Protein AF-A0A6C0UNA3-F1 (afdb_monomer)

Mean predicted aligned error: 10.33 Å

Foldseek 3Di:
DDDDDDDDDPPDPPPVVVVLVVLLVLLLVLLVVLLVVVLVVVLVVVQVVVCVVHDDDPVNSVVSSVVSVVVSCVVSVVLNVCCVPDPPNNVSSVVSCVVSVDDD

Structure (mmCIF, N/CA/C/O backbone):
data_AF-A0A6C0UNA3-F1
#
_entry.id   AF-A0A6C0UNA3-F1
#
loop_
_atom_site.group_PDB
_atom_site.id
_atom_site.type_symbol
_atom_site.label_atom_id
_atom_site.label_alt_id
_atom_site.label_comp_id
_atom_site.label_asym_id
_atom_site.label_entity_id
_atom_site.label_seq_id
_atom_site.pdbx_PDB_ins_code
_atom_site.Cartn_x
_atom_site.Cartn_y
_atom_site.Cartn_z
_atom_site.occupancy
_atom_site.B_iso_or_equiv
_atom_site.auth_seq_id
_atom_site.auth_comp_id
_atom_site.auth_asym_id
_atom_site.auth_atom_id
_atom_site.pdbx_PDB_model_num
ATOM 1 N N . MET A 1 1 ? 30.179 12.894 -66.995 1.00 48.56 1 MET A N 1
ATOM 2 C CA . MET A 1 1 ? 29.884 13.374 -65.627 1.00 48.56 1 MET A CA 1
ATOM 3 C C . MET A 1 1 ? 28.456 12.954 -65.287 1.00 48.56 1 MET A C 1
ATOM 5 O O . MET A 1 1 ? 27.542 13.423 -65.948 1.00 48.56 1 MET A O 1
ATOM 9 N N . HIS A 1 2 ? 28.274 12.000 -64.368 1.00 40.69 2 HIS A N 1
ATOM 10 C CA . HIS A 1 2 ? 26.973 11.425 -63.980 1.00 40.69 2 HIS A CA 1
ATOM 11 C C . HIS A 1 2 ? 26.378 12.122 -62.736 1.00 40.69 2 HIS A C 1
ATOM 13 O O . HIS A 1 2 ? 27.119 12.505 -61.836 1.00 40.69 2 HIS A O 1
ATOM 19 N N . ARG A 1 3 ? 25.042 12.209 -62.662 1.00 46.25 3 ARG A N 1
ATOM 20 C CA . ARG A 1 3 ? 2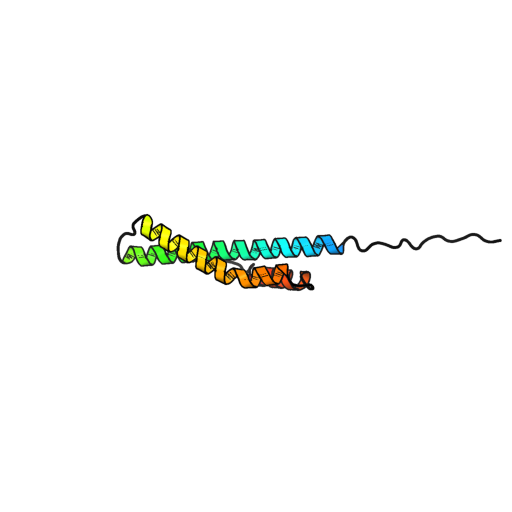4.202 12.278 -61.438 1.00 46.25 3 ARG A CA 1
ATOM 21 C C . ARG A 1 3 ? 23.069 11.238 -61.606 1.00 46.25 3 ARG A C 1
ATOM 23 O O . ARG A 1 3 ? 22.748 10.971 -62.765 1.00 46.25 3 ARG A O 1
ATOM 30 N N . PRO A 1 4 ? 22.310 10.842 -60.560 1.00 70.88 4 PRO A N 1
ATOM 31 C CA . PRO A 1 4 ? 22.637 10.394 -59.191 1.00 70.88 4 PRO A CA 1
ATOM 32 C C . PRO A 1 4 ? 21.981 8.997 -58.902 1.00 70.88 4 PRO A C 1
ATOM 34 O O . PRO A 1 4 ? 21.590 8.333 -59.862 1.00 70.88 4 PRO A O 1
ATOM 37 N N . PRO A 1 5 ? 21.917 8.491 -57.648 1.00 47.94 5 PRO A N 1
ATOM 38 C CA . PRO A 1 5 ? 20.733 8.722 -56.785 1.00 47.94 5 PRO A CA 1
ATOM 39 C C . PRO A 1 5 ? 21.138 9.058 -55.327 1.00 47.94 5 PRO A C 1
ATOM 41 O O . PRO A 1 5 ? 22.186 8.629 -54.858 1.00 47.94 5 PRO A O 1
ATOM 44 N N . THR A 1 6 ? 20.557 10.062 -54.665 1.00 59.53 6 THR A N 1
ATOM 45 C CA . THR A 1 6 ? 19.373 10.003 -5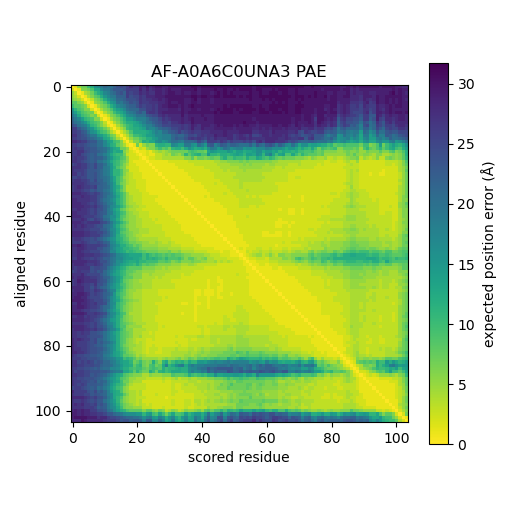3.775 1.00 59.53 6 THR A CA 1
ATOM 46 C C . THR A 1 6 ? 19.314 8.826 -52.794 1.00 59.53 6 THR A C 1
ATOM 48 O O . THR A 1 6 ? 19.362 7.671 -53.193 1.00 59.53 6 THR A O 1
ATOM 51 N N . GLU A 1 7 ? 19.104 9.203 -51.527 1.00 51.41 7 GLU A N 1
ATOM 52 C CA . GLU A 1 7 ? 18.558 8.412 -50.416 1.00 51.41 7 GLU A CA 1
ATOM 53 C C . GLU A 1 7 ? 19.500 7.439 -49.697 1.00 51.41 7 GLU A C 1
ATOM 55 O O . GLU A 1 7 ? 19.612 6.261 -50.019 1.00 51.41 7 GLU A O 1
ATOM 60 N N . ARG A 1 8 ? 20.037 7.912 -48.571 1.00 41.59 8 ARG A N 1
ATOM 61 C CA . ARG A 1 8 ? 19.678 7.297 -47.291 1.00 41.59 8 ARG A CA 1
ATOM 62 C C . ARG A 1 8 ? 19.310 8.410 -46.326 1.00 41.59 8 ARG A C 1
ATOM 64 O O . ARG A 1 8 ? 20.177 9.143 -45.863 1.00 41.59 8 ARG A O 1
ATOM 71 N N . SER A 1 9 ? 18.009 8.564 -46.104 1.00 48.22 9 SER A N 1
ATOM 72 C CA . SER A 1 9 ? 17.510 9.125 -44.858 1.00 48.22 9 SER A CA 1
ATOM 73 C C . SER A 1 9 ? 18.135 8.308 -43.734 1.00 48.22 9 SER A C 1
ATOM 75 O O . SER A 1 9 ? 17.887 7.105 -43.643 1.00 48.22 9 SER A O 1
ATOM 77 N N . ASP A 1 10 ? 18.984 8.943 -42.932 1.00 47.06 10 ASP A N 1
ATOM 78 C CA . ASP A 1 10 ? 19.238 8.485 -41.572 1.00 47.06 10 ASP A CA 1
ATOM 79 C C . ASP A 1 10 ? 17.915 8.658 -40.825 1.00 47.06 10 ASP A C 1
ATOM 81 O O . ASP A 1 10 ? 17.598 9.726 -40.300 1.00 47.06 10 ASP A O 1
ATOM 85 N N . ASP A 1 11 ? 17.086 7.622 -40.912 1.00 46.69 11 ASP A N 1
ATOM 86 C CA . ASP A 1 11 ? 15.873 7.475 -40.129 1.00 46.69 11 ASP A CA 1
ATOM 87 C C . ASP A 1 11 ? 16.298 7.394 -38.662 1.00 46.69 11 ASP A C 1
ATOM 89 O O . ASP A 1 11 ? 16.957 6.449 -38.217 1.00 46.69 11 ASP A O 1
ATOM 93 N N . ALA A 1 12 ? 16.027 8.473 -37.937 1.00 53.56 12 ALA A N 1
ATOM 94 C CA . ALA A 1 12 ? 16.297 8.572 -36.520 1.00 53.56 12 ALA A CA 1
ATOM 95 C C . ALA A 1 12 ? 15.410 7.564 -35.769 1.00 53.56 12 ALA A C 1
ATOM 97 O O . ALA A 1 12 ? 14.210 7.500 -36.036 1.00 53.56 12 ALA A O 1
ATOM 98 N N . PRO A 1 13 ? 15.925 6.820 -34.775 1.00 47.47 13 PRO A N 1
ATOM 99 C CA . PRO A 1 13 ? 15.077 6.009 -33.917 1.00 47.47 13 PRO A CA 1
ATOM 100 C C . PRO A 1 13 ? 14.419 6.933 -32.882 1.00 47.47 13 PRO A C 1
ATOM 102 O O . PRO A 1 13 ? 14.819 6.968 -31.722 1.00 47.47 13 PRO A O 1
ATOM 105 N N . THR A 1 14 ? 13.443 7.743 -33.294 1.00 50.62 14 THR A N 1
ATOM 106 C CA . THR A 1 14 ? 12.699 8.633 -32.382 1.00 50.62 14 THR A CA 1
ATOM 107 C C . THR A 1 14 ? 11.518 7.946 -31.696 1.00 50.62 14 THR A C 1
ATOM 109 O O . THR A 1 14 ? 10.972 8.503 -30.751 1.00 50.62 14 THR A O 1
ATOM 112 N N . ASP A 1 15 ? 11.151 6.728 -32.105 1.00 49.44 15 ASP A N 1
ATOM 113 C CA . ASP A 1 15 ? 9.931 6.060 -31.622 1.00 49.44 15 ASP A CA 1
ATOM 114 C C . ASP A 1 15 ? 10.136 5.218 -30.342 1.00 49.44 15 ASP A C 1
ATOM 116 O O . ASP A 1 15 ? 9.188 4.886 -29.636 1.00 49.44 15 ASP A O 1
ATOM 120 N N . SER A 1 16 ? 11.382 4.883 -29.980 1.00 51.16 16 SER A N 1
ATOM 121 C CA . SER A 1 16 ? 11.657 3.998 -28.829 1.00 51.16 16 SER A CA 1
ATOM 122 C C . SER A 1 16 ? 11.721 4.703 -27.470 1.00 51.16 16 SER A C 1
ATOM 124 O O . SER A 1 16 ? 11.526 4.045 -26.446 1.00 51.16 16 SER A O 1
ATOM 126 N N . ILE A 1 17 ? 11.973 6.017 -27.436 1.00 54.81 17 ILE A N 1
ATOM 127 C CA . ILE A 1 17 ? 12.023 6.769 -26.169 1.00 54.81 17 ILE A CA 1
ATOM 128 C C . ILE A 1 17 ? 10.604 6.949 -25.605 1.00 54.81 17 ILE A C 1
ATOM 130 O O . ILE A 1 17 ? 10.396 6.747 -24.415 1.00 54.81 17 ILE A O 1
ATOM 134 N N . SER A 1 18 ? 9.611 7.196 -26.468 1.00 61.62 18 SER A N 1
ATOM 135 C CA . SER A 1 18 ? 8.230 7.450 -26.035 1.00 61.62 18 SER A CA 1
ATOM 136 C C . SER A 1 18 ? 7.510 6.213 -25.487 1.00 61.62 18 SER A C 1
ATOM 138 O O . SER A 1 18 ? 6.719 6.352 -24.564 1.00 61.62 18 SER A O 1
ATOM 140 N N . GLY A 1 19 ? 7.746 5.014 -26.030 1.00 66.25 19 GLY A N 1
ATOM 141 C CA . GLY A 1 19 ? 7.056 3.800 -25.564 1.00 66.25 19 GLY A CA 1
ATOM 142 C C . GLY A 1 19 ? 7.554 3.300 -24.205 1.00 66.25 19 GLY A C 1
ATOM 143 O O . GLY A 1 19 ? 6.759 2.923 -23.351 1.00 66.25 19 GLY A O 1
ATOM 144 N N . THR A 1 20 ? 8.869 3.356 -23.979 1.00 71.94 20 THR A N 1
ATOM 145 C CA . THR A 1 20 ? 9.482 2.861 -22.735 1.00 71.94 20 THR A CA 1
ATOM 146 C C . THR A 1 20 ? 9.133 3.749 -21.539 1.00 71.94 20 THR A C 1
ATOM 148 O O . THR A 1 20 ? 8.873 3.246 -20.452 1.00 71.94 20 THR A O 1
ATOM 151 N N . GLU A 1 21 ? 9.118 5.069 -21.731 1.00 74.56 21 GLU A N 1
ATOM 152 C CA . GLU A 1 21 ? 8.784 6.031 -20.676 1.00 74.56 21 GLU A CA 1
ATOM 153 C C . GLU A 1 21 ? 7.319 5.898 -20.227 1.00 74.56 21 GLU A C 1
ATOM 155 O O . GLU A 1 21 ? 7.048 5.849 -19.028 1.00 74.56 21 GLU A O 1
ATOM 160 N N . LEU A 1 22 ? 6.393 5.708 -21.178 1.00 77.25 22 LEU A N 1
ATOM 161 C CA . LEU A 1 22 ? 4.979 5.437 -20.891 1.00 77.25 22 LEU A CA 1
ATOM 162 C C . LEU A 1 22 ? 4.771 4.108 -20.147 1.00 77.25 22 LEU A C 1
ATOM 164 O O . LEU A 1 22 ? 3.935 4.028 -19.245 1.00 77.25 22 LEU A O 1
ATOM 168 N N . ASP A 1 23 ? 5.539 3.069 -20.485 1.00 84.31 23 ASP A N 1
ATOM 169 C CA . ASP A 1 23 ? 5.473 1.778 -19.792 1.00 84.31 23 ASP A CA 1
ATOM 170 C C . ASP A 1 23 ? 5.961 1.897 -18.333 1.00 84.31 23 ASP A C 1
ATOM 172 O O . ASP A 1 23 ? 5.370 1.287 -17.438 1.00 84.31 23 ASP A O 1
ATOM 176 N N . ILE A 1 24 ? 6.996 2.705 -18.063 1.00 87.44 24 ILE A N 1
ATOM 177 C CA . ILE A 1 24 ? 7.488 2.966 -16.696 1.00 87.44 24 ILE A CA 1
ATOM 178 C C . ILE A 1 24 ? 6.442 3.721 -15.878 1.00 87.44 24 ILE A C 1
ATOM 180 O O . ILE A 1 24 ? 6.150 3.306 -14.756 1.00 87.44 24 ILE A O 1
ATOM 184 N N . GLU A 1 25 ? 5.867 4.794 -16.425 1.00 88.50 25 GLU A N 1
ATOM 185 C CA . GLU A 1 25 ? 4.809 5.558 -15.753 1.00 88.50 25 GLU A CA 1
ATOM 186 C C . GLU A 1 25 ? 3.623 4.643 -15.424 1.00 88.50 25 GLU A C 1
ATOM 188 O O . GLU A 1 25 ? 3.197 4.547 -14.272 1.00 88.50 25 GLU A O 1
ATOM 193 N N . THR A 1 26 ? 3.178 3.849 -16.401 1.00 90.88 26 THR A N 1
ATOM 194 C CA . THR A 1 26 ? 2.107 2.861 -16.211 1.00 90.88 26 THR A CA 1
ATOM 195 C C . THR A 1 26 ? 2.459 1.846 -15.117 1.00 90.88 26 THR A C 1
ATOM 197 O O . THR A 1 26 ? 1.616 1.494 -14.287 1.00 90.88 26 THR A O 1
ATOM 200 N N . ALA A 1 27 ? 3.705 1.369 -15.069 1.00 90.94 27 ALA A N 1
ATOM 201 C CA . ALA A 1 27 ? 4.169 0.441 -14.041 1.00 90.94 27 ALA A CA 1
ATOM 202 C C . ALA A 1 27 ? 4.179 1.080 -12.640 1.00 90.94 27 ALA A C 1
ATOM 204 O O . ALA A 1 27 ? 3.733 0.447 -11.678 1.00 90.94 27 ALA A O 1
ATOM 205 N N . GLN A 1 28 ? 4.626 2.332 -12.519 1.00 90.81 28 GLN A N 1
ATOM 206 C CA . GLN A 1 28 ? 4.597 3.092 -11.266 1.00 90.81 28 GLN A CA 1
ATOM 207 C C . GLN A 1 28 ? 3.161 3.310 -10.777 1.00 90.81 28 GLN A C 1
ATOM 209 O O . GLN A 1 28 ? 2.861 3.096 -9.597 1.00 90.81 28 GLN A O 1
ATOM 214 N N . GLU A 1 29 ? 2.252 3.681 -11.679 1.00 91.88 29 GLU A N 1
ATOM 215 C CA . GLU A 1 29 ? 0.836 3.836 -11.357 1.00 91.88 29 GLU A CA 1
ATOM 216 C C . GLU A 1 29 ? 0.199 2.517 -10.927 1.00 91.88 29 GLU A C 1
ATOM 218 O O . GLU A 1 29 ? -0.536 2.495 -9.939 1.00 91.88 29 GLU A O 1
ATOM 223 N N . THR A 1 30 ? 0.534 1.418 -11.606 1.00 93.00 30 THR A N 1
ATOM 224 C CA . THR A 1 30 ? 0.043 0.075 -11.269 1.00 93.00 30 THR A CA 1
ATOM 225 C C . THR A 1 30 ? 0.493 -0.338 -9.866 1.00 93.00 30 THR A C 1
ATOM 227 O O . THR A 1 30 ? -0.328 -0.796 -9.070 1.00 93.00 30 THR A O 1
ATOM 230 N N . ILE A 1 31 ? 1.769 -0.118 -9.518 1.00 92.50 31 ILE A N 1
ATOM 231 C CA . ILE A 1 31 ? 2.290 -0.374 -8.166 1.00 92.50 31 ILE A CA 1
ATOM 232 C C . ILE A 1 31 ? 1.500 0.425 -7.124 1.00 92.50 31 ILE A C 1
ATOM 234 O O . ILE A 1 31 ? 1.008 -0.145 -6.148 1.00 92.50 31 ILE A O 1
ATOM 238 N N . ARG A 1 32 ? 1.351 1.738 -7.336 1.00 91.69 32 ARG A N 1
ATOM 239 C CA . ARG A 1 32 ? 0.652 2.625 -6.398 1.00 91.69 32 ARG A CA 1
ATOM 240 C C . ARG A 1 32 ? -0.813 2.224 -6.233 1.00 91.69 32 ARG A C 1
ATOM 242 O O . ARG A 1 32 ? -1.299 2.137 -5.109 1.00 91.69 32 ARG A O 1
ATOM 249 N N . ALA A 1 33 ? -1.507 1.952 -7.336 1.00 92.81 33 ALA A N 1
ATOM 250 C CA . ALA A 1 33 ? -2.904 1.534 -7.318 1.00 92.81 33 ALA A CA 1
ATOM 251 C C . ALA A 1 33 ? -3.085 0.207 -6.570 1.00 92.81 33 ALA A C 1
ATOM 253 O O . ALA A 1 33 ? -3.974 0.100 -5.723 1.00 92.81 33 ALA A O 1
ATOM 254 N N . SER A 1 34 ? -2.212 -0.774 -6.817 1.00 91.69 34 SER A N 1
ATOM 255 C CA . SER A 1 34 ? -2.215 -2.046 -6.091 1.00 91.69 34 SER A CA 1
ATOM 256 C C . SER A 1 34 ? -1.977 -1.839 -4.592 1.00 91.69 34 SER A C 1
ATOM 258 O O . SER A 1 34 ? -2.702 -2.412 -3.778 1.00 91.69 34 SER A O 1
ATOM 260 N N . GLY A 1 35 ? -1.003 -1.003 -4.219 1.00 93.12 35 GLY A N 1
ATOM 261 C CA . GLY A 1 35 ? -0.711 -0.651 -2.828 1.00 93.12 35 GLY A CA 1
ATOM 262 C C . GLY A 1 35 ? -1.904 -0.051 -2.100 1.00 93.12 35 GLY A C 1
ATOM 263 O O . GLY A 1 35 ? -2.311 -0.549 -1.054 1.00 93.12 35 GLY A O 1
ATOM 264 N N . GLU A 1 36 ? -2.513 0.980 -2.685 1.00 94.19 36 GLU A N 1
ATOM 265 C CA . GLU A 1 36 ? -3.699 1.641 -2.132 1.00 94.19 36 GLU A CA 1
ATOM 266 C C . GLU A 1 36 ? -4.897 0.699 -2.021 1.00 94.19 36 GLU A C 1
ATOM 268 O O . GLU A 1 36 ? -5.698 0.782 -1.087 1.00 94.19 36 GLU A O 1
ATOM 273 N N . SER A 1 37 ? -5.031 -0.220 -2.973 1.00 93.44 37 SER A N 1
ATOM 274 C CA . SER A 1 37 ? -6.077 -1.227 -2.937 1.00 93.44 37 SER A CA 1
ATOM 275 C C . SER A 1 37 ? -5.889 -2.188 -1.762 1.00 93.44 37 SER A C 1
ATOM 277 O O . SER A 1 37 ? -6.828 -2.400 -0.995 1.00 93.44 37 SER A O 1
ATOM 279 N N . ILE A 1 38 ? -4.682 -2.731 -1.582 1.00 92.50 38 ILE A N 1
ATOM 280 C CA . ILE A 1 38 ? -4.350 -3.619 -0.457 1.00 92.50 38 ILE A CA 1
ATOM 281 C C . ILE A 1 38 ? -4.504 -2.875 0.872 1.00 92.50 38 ILE A C 1
ATOM 283 O O . ILE A 1 38 ? -5.145 -3.389 1.783 1.00 92.50 38 ILE A O 1
ATOM 287 N N . LYS A 1 39 ? -3.995 -1.640 0.965 1.00 95.00 39 LYS A N 1
ATOM 288 C CA . LYS A 1 39 ? -4.100 -0.800 2.166 1.00 95.00 39 LYS A CA 1
ATOM 289 C C . LYS A 1 39 ? -5.546 -0.657 2.633 1.00 95.00 39 LYS A C 1
ATOM 291 O O . LYS A 1 39 ? -5.819 -0.818 3.817 1.00 95.00 39 LYS A O 1
ATOM 296 N N . ARG A 1 40 ? -6.470 -0.360 1.712 1.00 96.38 40 ARG A N 1
ATOM 297 C CA . ARG A 1 40 ? -7.898 -0.210 2.032 1.00 96.38 40 ARG A CA 1
ATOM 298 C C . ARG A 1 40 ? -8.504 -1.501 2.572 1.00 96.38 40 ARG A C 1
ATOM 300 O O . ARG A 1 40 ? -9.150 -1.455 3.613 1.00 96.38 40 ARG A O 1
ATOM 307 N N . ASP A 1 41 ? -8.269 -2.626 1.903 1.00 94.50 41 ASP A N 1
ATOM 308 C CA . ASP A 1 41 ? -8.819 -3.920 2.322 1.00 94.50 41 ASP A CA 1
ATOM 309 C C . ASP A 1 41 ? -8.273 -4.355 3.689 1.00 94.50 41 ASP A C 1
ATOM 311 O O . ASP A 1 41 ? -9.020 -4.845 4.535 1.00 94.50 41 ASP A O 1
ATOM 315 N N . GLU A 1 42 ? -6.973 -4.170 3.929 1.00 95.69 42 GLU A N 1
ATOM 316 C CA . GLU A 1 42 ? -6.367 -4.529 5.212 1.00 95.69 42 GLU A CA 1
ATOM 317 C C . GLU A 1 42 ? -6.791 -3.572 6.332 1.00 95.69 42 GLU A C 1
ATOM 319 O O . GLU A 1 42 ? -7.013 -4.023 7.453 1.00 95.69 42 GLU A O 1
ATOM 324 N N . LEU A 1 43 ? -6.988 -2.278 6.048 1.00 97.44 43 LEU A N 1
ATOM 325 C CA . LEU A 1 43 ? -7.556 -1.338 7.019 1.00 97.44 43 LEU A CA 1
ATOM 326 C C . LEU A 1 43 ? -8.993 -1.701 7.397 1.00 97.44 43 LEU A C 1
ATOM 328 O O . LEU A 1 43 ? -9.329 -1.680 8.578 1.00 97.44 43 LEU A O 1
ATOM 332 N N . GLU A 1 44 ? -9.827 -2.076 6.425 1.00 97.06 44 GLU A N 1
ATOM 333 C CA . GLU A 1 44 ? -11.195 -2.534 6.687 1.00 97.06 44 GLU A CA 1
ATOM 334 C C . GLU A 1 44 ? -11.200 -3.758 7.615 1.00 97.06 44 GLU A C 1
ATOM 336 O O . GLU A 1 44 ? -11.905 -3.776 8.627 1.00 97.06 44 GLU A O 1
ATOM 341 N N . ARG A 1 45 ? -10.351 -4.755 7.332 1.00 96.19 45 ARG A N 1
ATOM 342 C CA . ARG A 1 45 ? -10.204 -5.949 8.182 1.00 96.19 45 ARG A CA 1
ATOM 343 C C . ARG A 1 45 ? -9.646 -5.620 9.564 1.00 96.19 45 ARG A C 1
ATOM 345 O O . ARG A 1 45 ? -10.120 -6.174 10.559 1.00 96.19 45 ARG A O 1
ATOM 352 N N . ALA A 1 46 ? -8.650 -4.740 9.638 1.00 96.38 46 ALA A N 1
ATOM 353 C CA . ALA A 1 46 ? -8.040 -4.327 10.895 1.00 96.38 46 ALA A CA 1
ATOM 354 C C . ALA A 1 46 ? -9.060 -3.613 11.785 1.00 96.38 46 ALA A C 1
ATOM 356 O O . ALA A 1 46 ? -9.185 -3.958 12.958 1.00 96.38 46 ALA A O 1
ATOM 357 N N . PHE A 1 47 ? -9.839 -2.682 11.232 1.00 97.69 47 PHE A N 1
ATOM 358 C CA . PHE A 1 47 ? -10.894 -2.006 11.980 1.00 97.69 47 PHE A CA 1
ATOM 359 C C . PHE A 1 47 ? -12.000 -2.959 12.407 1.00 97.69 47 PHE A C 1
ATOM 361 O O . PHE A 1 47 ? -12.348 -2.949 13.582 1.00 97.69 47 PHE A O 1
ATOM 368 N N . ALA A 1 48 ? -12.474 -3.846 11.529 1.00 96.06 48 ALA A N 1
ATOM 369 C CA . ALA A 1 48 ? -13.466 -4.852 11.908 1.00 96.06 48 ALA A CA 1
ATOM 370 C C . ALA A 1 48 ? -12.978 -5.748 13.063 1.00 96.06 48 ALA A C 1
ATOM 372 O O . ALA A 1 48 ? -13.743 -6.077 13.969 1.00 96.06 48 ALA A O 1
ATOM 373 N N . THR A 1 49 ? -11.693 -6.115 13.054 1.00 96.19 49 THR A N 1
ATOM 374 C CA . THR A 1 49 ? -11.082 -6.931 14.112 1.00 96.19 49 THR A CA 1
ATOM 375 C C . THR A 1 49 ? -10.969 -6.150 15.419 1.00 96.19 49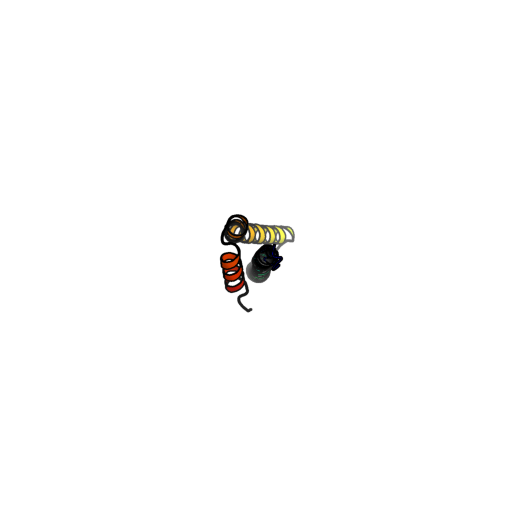 THR A C 1
ATOM 377 O O . THR A 1 49 ? -11.434 -6.616 16.454 1.00 96.19 49 THR A O 1
ATOM 380 N N . LEU A 1 50 ? -10.395 -4.949 15.383 1.00 95.38 50 LEU A N 1
ATOM 381 C CA . LEU A 1 50 ? -10.173 -4.131 16.575 1.00 95.38 50 LEU A CA 1
ATOM 382 C C . LEU A 1 50 ? -11.487 -3.659 17.209 1.00 95.38 50 LEU A C 1
ATOM 384 O O . LEU A 1 50 ? -11.619 -3.668 18.428 1.00 95.38 50 LEU A O 1
ATOM 388 N N . GLU A 1 51 ? -12.482 -3.305 16.394 1.00 94.69 51 GLU A N 1
ATOM 389 C CA . GLU A 1 51 ? -13.801 -2.889 16.879 1.00 94.69 51 GLU A CA 1
ATOM 390 C C . GLU A 1 51 ? -14.583 -4.039 17.526 1.00 94.69 51 GLU A C 1
ATOM 392 O O . GLU A 1 51 ? -15.447 -3.795 18.368 1.00 94.69 51 GLU A O 1
ATOM 397 N N . SER A 1 52 ? -14.243 -5.296 17.210 1.00 94.75 52 SER A N 1
ATOM 398 C CA . SER A 1 52 ? -14.797 -6.461 17.911 1.00 94.75 52 SER A CA 1
ATOM 399 C C . SER A 1 52 ? -14.311 -6.580 19.363 1.00 94.75 52 SER A C 1
ATOM 401 O O . SER A 1 52 ? -14.992 -7.191 20.188 1.00 94.75 52 SER A O 1
ATOM 403 N N . GLU A 1 53 ? -13.173 -5.961 19.695 1.00 93.12 53 GLU A N 1
ATOM 404 C CA . GLU A 1 53 ? -12.608 -5.915 21.049 1.00 93.12 53 GLU A CA 1
ATOM 405 C C . GLU A 1 53 ? -13.044 -4.659 21.831 1.00 93.12 53 GLU A C 1
ATOM 407 O O . GLU A 1 53 ? -12.895 -4.600 23.054 1.00 93.12 53 GLU A O 1
ATOM 412 N N . GLY A 1 54 ? -13.619 -3.667 21.144 1.00 92.31 54 GLY A N 1
ATOM 413 C CA . GLY A 1 54 ? -14.126 -2.422 21.719 1.00 92.31 54 GLY A CA 1
ATOM 414 C C . GLY A 1 54 ? -14.068 -1.255 20.734 1.00 92.31 54 GLY A C 1
ATOM 415 O O . GLY A 1 54 ? -13.337 -1.286 19.750 1.00 92.31 54 GLY A O 1
ATOM 416 N N . GLU A 1 55 ? -14.832 -0.193 20.990 1.00 93.12 55 GLU A N 1
ATOM 417 C CA . GLU A 1 55 ? -14.868 0.964 20.088 1.00 93.12 55 GLU A CA 1
ATOM 418 C C . GLU A 1 55 ? -13.498 1.647 19.961 1.00 93.12 55 GLU A C 1
ATOM 420 O O . GLU A 1 55 ? -12.853 1.998 20.953 1.00 93.12 55 GLU A O 1
ATOM 425 N N . LEU A 1 56 ? -13.087 1.911 18.719 1.00 95.00 56 LEU A N 1
ATOM 426 C CA . LEU A 1 56 ? -11.898 2.703 18.439 1.00 95.00 56 LEU A CA 1
ATOM 427 C C . LEU A 1 56 ? -12.200 4.199 18.498 1.00 95.00 56 LEU A C 1
ATOM 429 O O . LEU A 1 56 ? -13.102 4.717 17.831 1.00 95.00 56 LEU A O 1
ATOM 433 N N . THR A 1 57 ? -11.362 4.926 19.229 1.00 96.69 57 THR A N 1
ATOM 434 C CA . THR A 1 57 ? -11.339 6.389 19.169 1.00 96.69 57 THR A CA 1
ATOM 435 C C . THR A 1 57 ? -10.828 6.873 17.811 1.00 96.69 57 THR A C 1
ATOM 437 O O . THR A 1 57 ? -10.087 6.181 17.110 1.00 96.69 57 THR A O 1
ATOM 440 N N . THR A 1 58 ? -11.164 8.113 17.451 1.00 96.44 58 THR A N 1
ATOM 441 C CA . THR A 1 58 ? -10.650 8.763 16.234 1.00 96.44 58 THR A CA 1
ATOM 442 C C . THR A 1 58 ? -9.121 8.775 16.178 1.00 96.44 58 THR A C 1
ATOM 444 O O . THR A 1 58 ? -8.548 8.597 15.108 1.00 96.44 58 THR A O 1
ATOM 447 N N . GLU A 1 59 ? -8.452 8.959 17.319 1.00 97.50 59 GLU A N 1
ATOM 448 C CA . GLU A 1 59 ? -6.988 8.992 17.367 1.00 97.50 59 GLU A CA 1
ATOM 449 C C . GLU A 1 59 ? -6.376 7.608 17.128 1.00 97.50 59 GLU A C 1
ATOM 451 O O . GLU A 1 59 ? -5.431 7.474 16.356 1.00 97.50 59 GLU A O 1
ATOM 456 N N . GLN A 1 60 ? -6.960 6.554 17.705 1.00 96.75 60 GLN A N 1
ATOM 457 C CA . GLN A 1 60 ? -6.522 5.182 17.437 1.00 96.75 60 GLN A CA 1
ATOM 458 C C . GLN A 1 60 ? -6.711 4.807 15.965 1.00 96.75 60 GLN A C 1
ATOM 460 O O . GLN A 1 60 ? -5.801 4.228 15.376 1.00 96.75 60 GLN A O 1
ATOM 465 N N . ARG A 1 61 ? -7.837 5.194 15.343 1.00 97.00 61 ARG A N 1
ATOM 466 C CA . ARG A 1 61 ? -8.052 4.963 13.904 1.00 97.00 61 ARG A CA 1
ATOM 467 C C . ARG A 1 61 ? -6.964 5.619 13.050 1.00 97.00 61 ARG A C 1
ATOM 469 O O . ARG A 1 61 ? -6.372 4.953 12.207 1.00 97.00 61 ARG A O 1
ATOM 476 N N . ARG A 1 62 ? -6.615 6.878 13.342 1.00 97.50 62 ARG A N 1
ATOM 477 C CA . ARG A 1 62 ? -5.526 7.596 12.651 1.00 97.50 62 ARG A CA 1
ATOM 478 C C . ARG A 1 62 ? -4.166 6.927 12.818 1.00 97.50 62 ARG A C 1
ATOM 480 O O . ARG A 1 62 ? -3.371 6.913 11.883 1.00 97.50 62 ARG A O 1
ATOM 487 N N . ILE A 1 63 ? -3.875 6.387 14.002 1.00 97.44 63 ILE A N 1
ATOM 488 C CA . ILE A 1 63 ? -2.623 5.658 14.238 1.00 97.44 63 ILE A CA 1
ATOM 489 C C . ILE A 1 63 ? -2.560 4.419 13.341 1.00 97.44 63 ILE A C 1
ATOM 491 O O . ILE A 1 63 ? -1.541 4.209 12.689 1.00 97.44 63 ILE A O 1
ATOM 495 N N . VAL A 1 64 ? -3.644 3.645 13.261 1.00 96.62 64 VAL A N 1
ATOM 496 C CA . VAL A 1 64 ? -3.713 2.444 12.414 1.00 96.62 64 VAL A CA 1
ATOM 497 C C . VAL A 1 64 ? -3.587 2.800 10.927 1.00 96.62 64 VAL A C 1
ATOM 499 O O . VAL A 1 64 ? -2.818 2.161 10.215 1.00 96.62 64 VAL A O 1
ATOM 502 N N . GLU A 1 65 ? -4.254 3.860 10.462 1.00 97.62 65 GLU A N 1
ATOM 503 C CA . GLU A 1 65 ? -4.113 4.375 9.087 1.00 97.62 65 GLU A CA 1
ATOM 504 C C . GLU A 1 65 ? -2.673 4.772 8.752 1.00 97.62 65 GLU A C 1
ATOM 506 O O . GLU A 1 65 ? -2.158 4.440 7.679 1.00 97.62 65 GLU A O 1
ATOM 511 N N . ARG A 1 66 ? -2.002 5.461 9.681 1.00 97.75 66 ARG A N 1
ATOM 512 C CA . ARG A 1 66 ? -0.600 5.849 9.520 1.00 97.75 66 ARG A CA 1
ATOM 513 C C . ARG A 1 66 ? 0.312 4.630 9.460 1.00 97.75 66 ARG A C 1
ATOM 515 O O . ARG A 1 66 ? 1.145 4.562 8.567 1.00 97.75 66 ARG A O 1
ATOM 522 N N . MET A 1 67 ? 0.114 3.656 10.347 1.00 97.12 67 MET A N 1
ATOM 523 C CA . MET A 1 67 ? 0.873 2.403 10.322 1.00 97.12 67 MET A CA 1
ATOM 524 C C . MET A 1 67 ? 0.688 1.664 8.995 1.00 97.12 67 MET A C 1
ATOM 526 O O . MET A 1 67 ? 1.665 1.228 8.398 1.00 97.12 67 MET A O 1
ATOM 530 N N . ALA A 1 68 ? -0.549 1.552 8.504 1.00 96.56 68 ALA A N 1
ATOM 531 C CA . ALA A 1 68 ? -0.820 0.907 7.223 1.00 96.56 68 ALA A CA 1
ATOM 532 C C . ALA A 1 68 ? -0.147 1.643 6.053 1.00 96.56 68 ALA A C 1
ATOM 534 O O . ALA A 1 68 ? 0.371 1.000 5.146 1.00 96.56 68 ALA A O 1
ATOM 535 N N . THR A 1 69 ? -0.121 2.978 6.092 1.00 95.62 69 THR A N 1
ATOM 536 C CA . THR A 1 69 ? 0.576 3.796 5.089 1.00 95.62 69 THR A CA 1
ATOM 537 C C . THR A 1 69 ? 2.084 3.550 5.129 1.00 95.62 69 THR A C 1
ATOM 539 O O . THR A 1 69 ? 2.652 3.189 4.107 1.00 95.62 69 THR A O 1
ATOM 542 N N . GLU A 1 70 ? 2.710 3.630 6.307 1.00 96.81 70 GLU A N 1
ATOM 543 C CA . GLU A 1 70 ? 4.152 3.387 6.478 1.00 96.81 70 GLU A CA 1
ATOM 544 C C . GLU A 1 70 ? 4.560 1.979 6.010 1.00 96.81 70 GLU A C 1
ATOM 546 O O . GLU A 1 70 ? 5.578 1.816 5.343 1.00 96.81 70 GLU A O 1
ATOM 551 N N . ILE A 1 71 ? 3.747 0.960 6.308 1.00 95.25 71 ILE A N 1
ATOM 552 C CA . ILE A 1 71 ? 4.004 -0.420 5.872 1.00 95.25 71 ILE A CA 1
ATOM 553 C C . ILE A 1 71 ? 3.935 -0.542 4.347 1.00 95.25 71 ILE A C 1
ATOM 555 O O . ILE A 1 71 ? 4.802 -1.172 3.741 1.00 95.25 71 ILE A O 1
ATOM 559 N N . VAL A 1 72 ? 2.899 0.022 3.723 1.00 94.12 72 VAL A N 1
ATOM 560 C CA . VAL A 1 72 ? 2.724 -0.061 2.268 1.00 94.12 72 VAL A CA 1
ATOM 561 C C . VAL A 1 72 ? 3.835 0.699 1.554 1.00 94.12 72 VAL A C 1
ATOM 563 O O . VAL A 1 72 ? 4.423 0.154 0.623 1.00 94.12 72 VAL A O 1
ATOM 566 N N . ASP A 1 73 ? 4.175 1.898 2.020 1.00 92.94 73 ASP A N 1
ATOM 567 C CA . ASP A 1 73 ? 5.251 2.704 1.445 1.00 92.94 73 ASP A CA 1
ATOM 568 C C . ASP A 1 73 ? 6.597 1.965 1.513 1.00 92.94 73 ASP A C 1
ATOM 570 O O . ASP A 1 73 ? 7.295 1.865 0.504 1.00 92.94 73 ASP A O 1
ATOM 574 N N . GLU A 1 74 ? 6.932 1.362 2.659 1.00 95.56 74 GLU A N 1
ATOM 575 C CA . GLU A 1 74 ? 8.178 0.600 2.829 1.00 95.56 74 GLU A CA 1
ATOM 576 C C . GLU A 1 74 ? 8.239 -0.626 1.902 1.00 95.56 74 GLU A C 1
ATOM 578 O O . GLU A 1 74 ? 9.265 -0.898 1.276 1.00 95.56 74 GLU A O 1
ATOM 583 N N . ILE A 1 75 ? 7.132 -1.362 1.761 1.00 92.19 75 ILE A N 1
ATOM 584 C CA . ILE A 1 75 ? 7.067 -2.534 0.874 1.00 92.19 75 ILE A CA 1
ATOM 585 C C . ILE A 1 75 ? 7.225 -2.122 -0.597 1.00 92.19 75 ILE A C 1
ATOM 587 O O . ILE A 1 75 ? 7.863 -2.836 -1.377 1.00 92.19 75 ILE A O 1
ATOM 591 N N . LEU A 1 76 ? 6.644 -0.986 -0.993 1.00 91.25 76 LEU A N 1
ATOM 592 C CA . LEU A 1 76 ? 6.648 -0.524 -2.381 1.00 91.25 76 LEU A CA 1
ATOM 593 C C . LEU A 1 76 ? 7.905 0.255 -2.778 1.00 91.25 76 LEU A C 1
ATOM 595 O O . LEU A 1 76 ? 8.189 0.357 -3.974 1.00 91.25 76 LEU A O 1
ATOM 599 N N . ALA A 1 77 ? 8.698 0.728 -1.817 1.00 92.25 77 ALA A N 1
ATOM 600 C CA . ALA A 1 77 ? 9.928 1.468 -2.085 1.00 92.25 77 ALA A CA 1
ATOM 601 C C . ALA A 1 77 ? 10.912 0.684 -2.974 1.00 92.25 77 ALA A C 1
ATOM 603 O O . ALA A 1 77 ? 11.492 1.229 -3.916 1.00 92.25 77 ALA A O 1
ATOM 604 N N . ALA A 1 78 ? 11.077 -0.619 -2.723 1.00 90.25 78 ALA A N 1
ATOM 605 C CA . ALA A 1 78 ? 11.987 -1.466 -3.493 1.00 90.25 78 ALA A CA 1
ATOM 606 C C . ALA A 1 78 ? 11.586 -1.608 -4.980 1.00 90.25 78 ALA A C 1
ATOM 608 O O . ALA A 1 78 ? 12.415 -1.300 -5.841 1.00 90.25 78 ALA A O 1
ATOM 609 N N . PRO A 1 79 ? 10.357 -2.041 -5.336 1.00 87.38 79 PRO A N 1
ATOM 610 C CA . PRO A 1 79 ? 9.959 -2.132 -6.740 1.00 87.38 79 PRO A CA 1
ATOM 611 C C . PRO A 1 79 ? 9.917 -0.768 -7.447 1.00 87.38 79 PRO A C 1
ATOM 613 O O . PRO A 1 79 ? 10.245 -0.707 -8.631 1.00 87.38 79 PRO A O 1
ATOM 616 N N . GLN A 1 80 ? 9.593 0.325 -6.745 1.00 89.25 80 GLN A N 1
ATOM 617 C CA . GLN A 1 80 ? 9.671 1.684 -7.302 1.00 89.25 80 GLN A CA 1
ATOM 618 C C . GLN A 1 80 ? 11.114 2.074 -7.657 1.00 89.25 80 GLN A C 1
ATOM 620 O O . GLN A 1 80 ? 11.378 2.495 -8.781 1.00 89.25 80 GLN A O 1
ATOM 625 N N . SER A 1 81 ? 12.067 1.847 -6.749 1.00 88.94 81 SER A N 1
ATOM 626 C CA . SER A 1 81 ? 13.482 2.169 -6.978 1.00 88.94 81 SER A CA 1
ATOM 627 C C . SER A 1 81 ? 14.089 1.393 -8.156 1.00 88.94 81 SER A C 1
ATOM 629 O O . SER A 1 81 ? 14.910 1.922 -8.913 1.00 88.94 81 SER A O 1
ATOM 631 N N . VAL A 1 82 ? 13.665 0.142 -8.356 1.00 87.12 82 VAL A N 1
ATOM 632 C CA . VAL A 1 82 ? 14.102 -0.671 -9.501 1.00 87.12 82 VAL A CA 1
ATOM 633 C C . VAL A 1 82 ? 13.640 -0.060 -10.829 1.00 87.12 82 VAL A C 1
ATOM 635 O O . VAL A 1 82 ? 14.422 -0.030 -11.776 1.00 87.12 82 VAL A O 1
ATOM 638 N N . LEU A 1 83 ? 12.418 0.479 -10.905 1.00 85.12 83 LEU A N 1
ATOM 639 C CA . LEU A 1 83 ? 11.921 1.142 -12.119 1.00 85.12 83 LEU A CA 1
ATOM 640 C C . LEU A 1 83 ? 12.691 2.426 -12.456 1.00 85.12 83 LEU A C 1
ATOM 642 O O . LEU A 1 83 ? 12.884 2.725 -13.630 1.00 85.12 83 LEU A O 1
ATOM 646 N N . GLU A 1 84 ? 13.155 3.163 -11.448 1.00 83.00 84 GLU A N 1
ATOM 647 C CA . GLU A 1 84 ? 13.888 4.423 -11.639 1.00 83.00 84 GLU A CA 1
ATOM 648 C C . GLU A 1 84 ? 15.340 4.221 -12.096 1.00 83.00 84 GLU A C 1
ATOM 650 O O . GLU A 1 84 ? 15.926 5.089 -12.744 1.00 83.00 84 GLU A O 1
ATOM 655 N N . THR A 1 85 ? 15.948 3.089 -11.734 1.00 82.56 85 THR A N 1
ATOM 656 C CA . THR A 1 85 ? 17.396 2.872 -11.883 1.00 82.56 85 THR A CA 1
ATOM 657 C C . THR A 1 85 ? 17.772 1.891 -12.995 1.00 82.56 85 THR A C 1
ATOM 659 O O . THR A 1 85 ? 18.938 1.849 -13.407 1.00 82.56 85 THR A O 1
ATOM 662 N N . ASP A 1 86 ? 16.820 1.105 -13.505 1.00 76.50 86 ASP A N 1
ATOM 663 C CA . ASP A 1 86 ? 17.095 0.052 -14.479 1.00 76.50 86 ASP A CA 1
ATOM 664 C C . ASP A 1 86 ? 17.263 0.591 -15.910 1.00 76.50 86 ASP A C 1
ATOM 666 O O . ASP A 1 86 ? 16.382 1.210 -16.499 1.00 76.50 86 ASP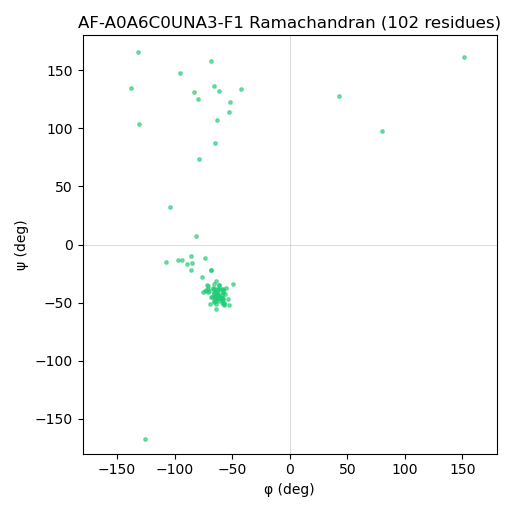 A O 1
ATOM 670 N N . LYS A 1 87 ? 18.403 0.266 -16.528 1.00 63.91 87 LYS A N 1
ATOM 671 C CA . LYS 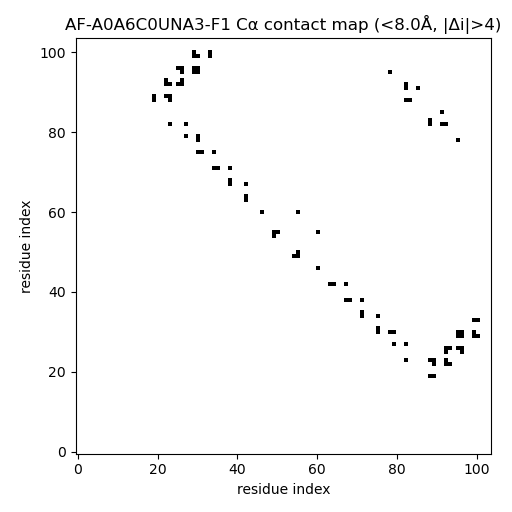A 1 87 ? 18.702 0.579 -17.936 1.00 63.91 87 LYS A CA 1
ATOM 672 C C . LYS A 1 87 ? 17.927 -0.302 -18.929 1.00 63.91 87 LYS A C 1
ATOM 674 O O . LYS A 1 87 ? 17.935 -0.012 -20.121 1.00 63.91 87 LYS A O 1
ATOM 679 N N . SER A 1 88 ? 17.282 -1.370 -18.451 1.00 68.06 88 SER A N 1
ATOM 680 C CA . SER A 1 88 ? 16.391 -2.275 -19.197 1.00 68.06 88 SER A CA 1
ATOM 681 C C . SER A 1 88 ? 14.912 -2.013 -18.885 1.00 68.06 88 SER A C 1
ATOM 683 O O . SER A 1 88 ? 14.101 -2.946 -18.891 1.00 68.06 88 SER A O 1
ATOM 685 N N . ALA A 1 89 ? 14.574 -0.751 -18.604 1.00 69.44 89 ALA A N 1
ATOM 686 C CA . ALA A 1 89 ? 13.307 -0.330 -18.019 1.00 69.44 89 ALA A CA 1
ATOM 687 C C . ALA A 1 89 ? 12.051 -0.905 -18.701 1.00 69.44 89 ALA A C 1
ATOM 689 O O . ALA A 1 89 ? 11.108 -1.256 -18.005 1.00 69.44 89 ALA A O 1
ATOM 690 N N . ASP A 1 90 ? 12.058 -1.116 -20.022 1.00 78.94 90 ASP A N 1
ATOM 691 C CA . ASP A 1 90 ? 10.925 -1.678 -20.778 1.00 78.94 90 ASP A CA 1
ATOM 692 C C . ASP A 1 90 ? 10.494 -3.084 -20.302 1.00 78.94 90 ASP A C 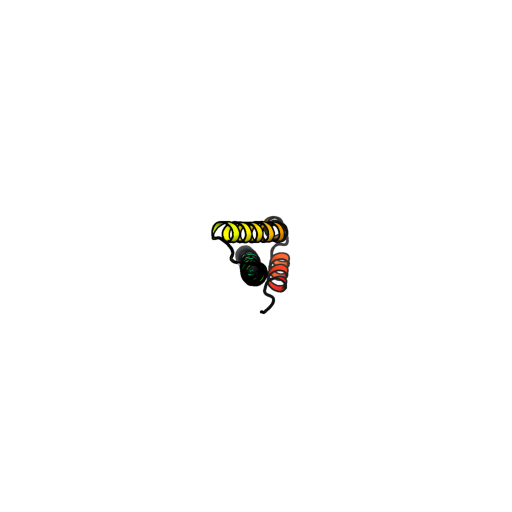1
ATOM 694 O O . ASP A 1 90 ? 9.319 -3.348 -20.036 1.00 78.94 90 ASP A O 1
ATOM 698 N N . ARG A 1 91 ? 11.445 -4.016 -20.141 1.00 84.69 91 ARG A N 1
ATOM 699 C CA . ARG A 1 91 ? 11.126 -5.392 -19.708 1.00 84.69 91 ARG A CA 1
ATOM 700 C C . ARG A 1 91 ? 10.697 -5.418 -18.243 1.00 84.69 91 ARG A C 1
ATOM 702 O O . ARG A 1 91 ? 9.811 -6.193 -17.867 1.00 84.69 91 ARG A O 1
ATOM 709 N N . THR A 1 92 ? 11.345 -4.598 -17.428 1.00 86.38 92 THR A N 1
ATOM 710 C CA . THR A 1 92 ? 11.071 -4.478 -15.998 1.00 86.38 92 THR A CA 1
ATOM 711 C C . THR A 1 92 ? 9.691 -3.868 -15.771 1.00 86.38 92 THR A C 1
ATOM 713 O O . THR A 1 92 ? 8.894 -4.462 -15.048 1.00 86.38 92 THR A O 1
ATOM 716 N N . ALA A 1 93 ? 9.342 -2.798 -16.489 1.00 86.88 93 ALA A N 1
ATOM 717 C CA . ALA A 1 93 ? 8.017 -2.189 -16.482 1.00 86.88 93 ALA A CA 1
ATOM 718 C C . ALA A 1 93 ? 6.918 -3.192 -16.863 1.00 86.88 93 ALA A C 1
ATOM 720 O O . ALA A 1 93 ? 5.981 -3.401 -16.095 1.00 86.88 93 ALA A O 1
ATOM 721 N N . LYS A 1 94 ? 7.076 -3.925 -17.973 1.00 88.06 94 LYS A N 1
ATOM 722 C CA . LYS A 1 94 ? 6.117 -4.972 -18.385 1.00 88.06 94 LYS A CA 1
ATOM 723 C C . LYS A 1 94 ? 5.960 -6.083 -17.347 1.00 88.06 94 LYS A C 1
ATOM 725 O O . LYS A 1 94 ? 4.858 -6.593 -17.139 1.00 88.06 94 LYS A O 1
ATOM 730 N N . THR A 1 95 ? 7.055 -6.469 -16.692 1.00 88.50 95 THR A N 1
ATOM 731 C CA . THR A 1 95 ? 7.030 -7.485 -15.630 1.00 88.50 95 THR A CA 1
ATOM 732 C C . THR A 1 95 ? 6.290 -6.972 -14.400 1.00 88.50 95 THR A C 1
ATOM 734 O O . THR A 1 95 ? 5.440 -7.683 -13.871 1.00 88.50 95 THR A O 1
ATOM 737 N N . VAL A 1 96 ? 6.564 -5.736 -13.978 1.00 88.81 96 VAL A N 1
ATOM 738 C CA . VAL A 1 96 ? 5.859 -5.077 -12.874 1.00 88.81 96 VAL A CA 1
ATOM 739 C C . VAL A 1 96 ? 4.371 -4.982 -13.173 1.00 88.81 96 VAL A C 1
ATOM 741 O O . VAL A 1 96 ? 3.578 -5.435 -12.352 1.00 88.81 96 VAL A O 1
ATOM 744 N N . ILE A 1 97 ? 3.992 -4.478 -14.353 1.00 90.31 97 ILE A N 1
ATOM 745 C CA . ILE A 1 97 ? 2.587 -4.395 -14.758 1.00 90.31 97 ILE A CA 1
ATOM 746 C C . ILE A 1 97 ? 1.954 -5.772 -14.606 1.00 90.31 97 ILE A C 1
ATOM 748 O O . ILE A 1 97 ? 0.990 -5.902 -13.870 1.00 90.31 97 ILE A O 1
ATOM 752 N N . LYS A 1 98 ? 2.532 -6.835 -15.174 1.00 89.38 98 LYS A N 1
ATOM 753 C CA . LYS A 1 98 ? 1.982 -8.195 -15.054 1.00 89.38 98 LYS A CA 1
ATOM 754 C C . LYS A 1 98 ? 1.841 -8.696 -13.607 1.00 89.38 98 LYS A C 1
ATOM 756 O O . LYS A 1 98 ? 0.893 -9.416 -13.320 1.00 89.38 98 LYS A O 1
ATOM 761 N N . LEU A 1 99 ? 2.784 -8.378 -12.721 1.00 88.69 99 LEU A N 1
ATOM 762 C CA . LEU A 1 99 ? 2.755 -8.840 -11.328 1.00 88.69 99 LEU A CA 1
ATOM 763 C C . LEU A 1 99 ? 1.723 -8.077 -10.483 1.00 88.69 99 LEU A C 1
ATOM 765 O O . LEU A 1 99 ? 1.012 -8.687 -9.686 1.00 88.69 99 LEU A O 1
ATOM 769 N N . PHE A 1 100 ? 1.627 -6.761 -10.672 1.00 8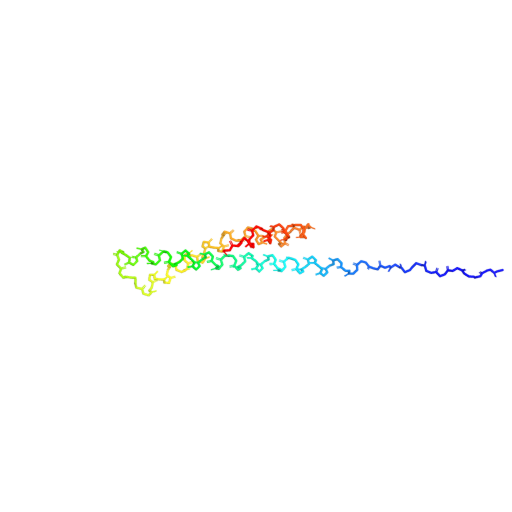7.44 100 PHE A N 1
ATOM 770 C CA . PHE A 1 100 ? 0.808 -5.870 -9.844 1.00 87.44 100 PHE A CA 1
ATOM 771 C C . PHE A 1 100 ? -0.571 -5.557 -10.444 1.00 87.44 100 PHE A C 1
ATOM 773 O O . PHE A 1 100 ? -1.443 -5.082 -9.729 1.00 87.44 100 PHE A O 1
ATOM 780 N N . SER A 1 101 ? -0.802 -5.861 -11.725 1.00 83.38 101 SER A N 1
ATOM 781 C CA . SER A 1 101 ? -2.127 -5.776 -12.368 1.00 83.38 101 SER A CA 1
ATOM 782 C C . SER A 1 101 ? -3.021 -6.984 -12.088 1.00 83.38 101 SER A C 1
ATOM 784 O O . SER A 1 101 ? -4.082 -7.095 -12.695 1.00 83.38 101 SER A O 1
ATOM 786 N N . THR A 1 102 ? -2.600 -7.900 -11.205 1.00 67.62 102 THR A N 1
ATOM 787 C CA . THR A 1 102 ? -3.373 -9.104 -10.881 1.00 67.62 102 THR A CA 1
ATOM 788 C C . THR A 1 102 ? -4.808 -8.726 -10.501 1.00 67.62 102 THR A C 1
ATOM 790 O O . THR A 1 102 ? -5.022 -7.936 -9.581 1.00 67.62 102 THR A O 1
ATOM 793 N N . ASP A 1 103 ? -5.750 -9.308 -11.251 1.00 54.03 103 ASP A N 1
ATOM 794 C CA . ASP A 1 103 ? -7.202 -9.228 -11.077 1.00 54.03 103 ASP A CA 1
ATOM 795 C C . ASP A 1 103 ? -7.600 -9.354 -9.600 1.00 54.03 103 ASP A C 1
ATOM 797 O O . ASP A 1 103 ? -7.151 -10.263 -8.891 1.00 54.03 103 ASP A O 1
ATOM 801 N N . ARG A 1 104 ? -8.494 -8.462 -9.172 1.00 46.19 104 ARG A N 1
ATOM 802 C CA . ARG A 1 104 ? -9.437 -8.753 -8.092 1.00 46.19 104 ARG A CA 1
ATOM 803 C C . ARG A 1 104 ? -10.660 -9.444 -8.664 1.00 46.19 104 ARG A C 1
ATOM 805 O O . ARG A 1 104 ? -11.175 -8.934 -9.681 1.00 46.19 104 ARG A O 1
#

Organism: NCBI:txid60847

Radius of gyration: 23.7 Å; Cα contacts (8 Å, |Δi|>4): 50; chains: 1; bounding box: 45×23×87 Å

pLDDT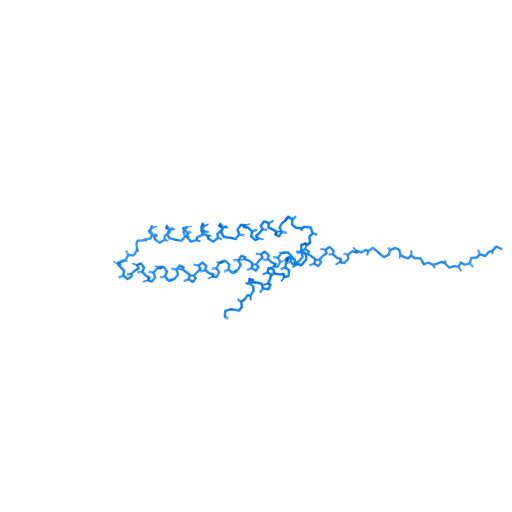: mean 82.46, std 17.27, range [40.69, 97.75]

Sequence (104 aa):
MHRPPTERSDDAPTDSISGTELDIETAQETIRASGESIKRDELERAFATLESEGELTTEQRRIVERMATEIVDEILAAPQSVLETDKSADRTAKTVIKLFSTDR

Secondary structure (DSSP, 8-state):
--------------HHHHHHHHHHHHHHHHHHHHHHHHHHHHHHHHHHHHHHHSPPPHHHHHHHHHHHHHHHHHHHHHHHHHHHH-TTHHHHHHHHHHHH----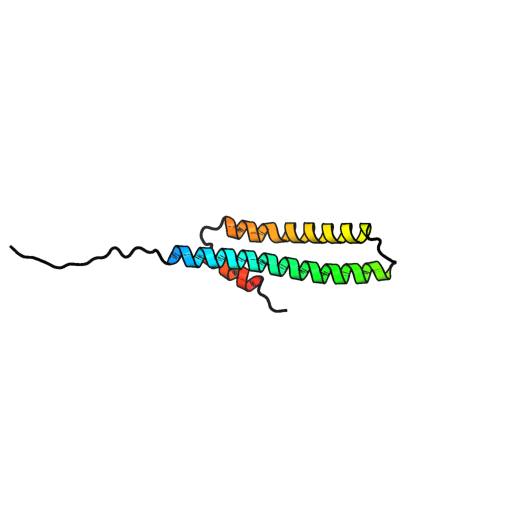

Solvent-accessible surface area (backbone atoms only — not comparable to full-atom values): 6134 Å² total; per-residue (Å²): 140,88,84,87,84,86,85,80,79,83,76,72,85,70,69,62,63,62,56,37,54,52,40,40,53,51,20,54,50,32,48,52,52,42,45,56,52,52,44,52,56,52,47,53,51,48,48,59,53,51,46,74,79,42,87,73,50,75,68,56,52,52,50,54,54,48,50,47,48,55,53,46,52,62,66,46,47,58,66,52,52,51,62,78,69,42,93,61,34,54,63,52,17,55,49,46,33,64,66,43,62,60,82,132

Nearest PDB structures (foldseek):
  5che-assembly1_B  TM=6.433E-01  e=1.520E-01  Arabidopsis thaliana
  8gl8-assembly1_C  TM=4.299E-01  e=1.738E+00  Flavobacterium johnsoniae

InterPro domains:
  IPR015896 Tetrapyrrole biosynthesis, glutamyl-tRNA reductase, dimerisation domain [PF00745] (22-100)
  IPR036453 Glutamyl tRNA-reductase dimerization domain superfamily [SSF69075] (30-100)